Protein AF-R0AZH7-F1 (afdb_monomer_lite)

pLDDT: mean 87.82, std 14.62, range [36.22, 96.56]

Secondary structure (DSSP, 8-state):
-EEEHHHHHHHHHHHHHTT-HHHHHHHHHHHHHHHHHHHHHT---SEEE--TTTGGGGGGGS----

Sequence (66 aa):
MKISKIDAFSAAAVAIDIGDLKTANSILKILSNSIDKDKKDNTFSAYIEIQKKDEKLFKNISNPEK

Structure (mmCIF, N/CA/C/O backbone):
data_AF-R0AZH7-F1
#
_entry.id   AF-R0AZH7-F1
#
loop_
_atom_site.group_PDB
_atom_site.id
_atom_site.type_symbol
_atom_site.label_atom_id
_atom_site.label_alt_id
_atom_site.label_comp_id
_atom_site.label_asym_id
_atom_site.label_entity_id
_atom_site.label_seq_id
_atom_site.pdbx_PDB_ins_code
_atom_site.Cartn_x
_atom_site.Cartn_y
_atom_site.Cartn_z
_atom_site.occupancy
_atom_site.B_iso_or_equiv
_atom_site.auth_seq_id
_atom_site.auth_comp_id
_atom_site.auth_asym_id
_atom_site.auth_atom_id
_atom_site.pdbx_PDB_model_num
ATOM 1 N N . MET A 1 1 ? -9.783 9.597 -3.454 1.00 85.25 1 MET A N 1
ATOM 2 C CA . MET A 1 1 ? -10.052 8.351 -4.209 1.00 85.25 1 MET A CA 1
ATOM 3 C C . MET A 1 1 ? -9.955 7.182 -3.234 1.00 85.25 1 MET A C 1
ATOM 5 O O . MET A 1 1 ? -9.348 7.357 -2.180 1.00 85.25 1 MET A O 1
ATOM 9 N N . LYS A 1 2 ? -10.573 6.034 -3.532 1.00 90.44 2 LYS A N 1
ATOM 10 C CA . LYS A 1 2 ? -10.426 4.808 -2.736 1.00 90.44 2 LYS A CA 1
ATOM 11 C C . LYS A 1 2 ? -9.797 3.723 -3.599 1.00 90.44 2 LYS A C 1
ATOM 13 O O . LYS A 1 2 ? -10.167 3.595 -4.761 1.00 90.44 2 LYS A O 1
ATOM 18 N N . ILE A 1 3 ? -8.866 2.981 -3.022 1.00 92.88 3 ILE A N 1
ATOM 19 C CA . ILE A 1 3 ? -8.245 1.801 -3.630 1.00 92.88 3 ILE A CA 1
ATOM 20 C C . ILE A 1 3 ? -8.331 0.648 -2.633 1.00 92.88 3 ILE A C 1
ATOM 22 O O . ILE A 1 3 ? -8.277 0.893 -1.424 1.00 92.88 3 ILE A O 1
ATOM 26 N N . SER A 1 4 ? -8.516 -0.589 -3.095 1.00 95.31 4 SER A N 1
ATOM 27 C CA . SER A 1 4 ? -8.492 -1.724 -2.173 1.00 95.31 4 SER A CA 1
ATOM 28 C C . SER A 1 4 ? -7.068 -1.962 -1.659 1.00 95.31 4 SER A C 1
ATOM 30 O O . SER A 1 4 ? -6.078 -1.648 -2.323 1.00 95.31 4 SER A O 1
ATOM 32 N N . LYS A 1 5 ? -6.939 -2.528 -0.459 1.00 95.25 5 LYS A N 1
ATOM 33 C CA . LYS A 1 5 ? -5.621 -2.891 0.089 1.00 95.25 5 LYS A CA 1
ATOM 34 C C . LYS A 1 5 ? -4.913 -3.954 -0.753 1.00 95.25 5 LYS A C 1
ATOM 36 O O . LYS A 1 5 ? -3.689 -3.945 -0.824 1.00 95.25 5 LYS A O 1
ATOM 41 N N . ILE A 1 6 ? -5.677 -4.829 -1.408 1.00 95.38 6 ILE A N 1
ATOM 42 C CA . ILE A 1 6 ? -5.147 -5.854 -2.313 1.00 95.38 6 ILE A CA 1
ATOM 43 C C . ILE A 1 6 ? -4.614 -5.219 -3.596 1.00 95.38 6 ILE A C 1
ATOM 45 O O . ILE A 1 6 ? -3.510 -5.553 -4.018 1.00 95.38 6 ILE A O 1
ATOM 49 N N . ASP A 1 7 ? -5.332 -4.253 -4.169 1.00 93.69 7 ASP A N 1
ATOM 50 C CA . ASP A 1 7 ? -4.847 -3.519 -5.342 1.00 93.69 7 ASP A CA 1
ATOM 51 C C . ASP A 1 7 ? -3.599 -2.710 -4.986 1.00 93.69 7 ASP A C 1
ATOM 53 O O . ASP A 1 7 ? -2.639 -2.708 -5.745 1.00 93.69 7 ASP A O 1
ATOM 57 N N . ALA A 1 8 ? -3.563 -2.079 -3.806 1.00 94.56 8 ALA A N 1
ATOM 58 C CA . ALA A 1 8 ? -2.382 -1.367 -3.322 1.00 94.56 8 ALA A CA 1
ATOM 59 C C . ALA A 1 8 ? -1.182 -2.301 -3.068 1.00 94.56 8 ALA A C 1
ATOM 61 O O . ALA A 1 8 ? -0.038 -1.917 -3.296 1.00 94.56 8 ALA A O 1
ATOM 62 N N . PHE A 1 9 ? -1.416 -3.535 -2.624 1.00 95.44 9 PHE A N 1
ATOM 63 C CA . PHE A 1 9 ? -0.354 -4.530 -2.494 1.00 95.44 9 PHE A CA 1
ATOM 64 C C . PHE A 1 9 ? 0.149 -5.006 -3.865 1.00 95.44 9 PHE A C 1
ATOM 66 O O . PHE A 1 9 ? 1.351 -4.987 -4.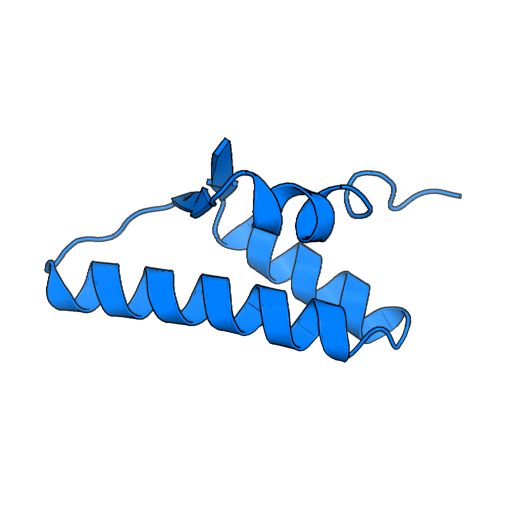120 1.00 95.44 9 PHE A O 1
ATOM 73 N N . SER A 1 10 ? -0.769 -5.350 -4.770 1.00 95.19 10 SER A N 1
ATOM 74 C CA . SER A 1 10 ? -0.454 -5.764 -6.147 1.00 95.19 10 SER A CA 1
ATOM 75 C C . SER A 1 10 ? 0.323 -4.672 -6.882 1.00 95.19 10 SER A C 1
ATOM 77 O O . SER A 1 10 ? 1.309 -4.929 -7.564 1.00 95.19 10 SER A O 1
ATOM 79 N N . ALA A 1 11 ? -0.069 -3.425 -6.652 1.00 93.31 11 ALA A N 1
ATOM 80 C CA . ALA A 1 11 ? 0.593 -2.229 -7.123 1.00 93.31 11 ALA A CA 1
ATOM 81 C C . ALA A 1 11 ? 2.056 -2.107 -6.679 1.00 93.31 11 ALA A C 1
ATOM 83 O O . ALA A 1 11 ? 2.935 -1.810 -7.490 1.00 93.31 11 ALA A O 1
ATOM 84 N N . ALA A 1 12 ? 2.317 -2.343 -5.393 1.00 94.94 12 ALA A N 1
ATOM 85 C CA . ALA A 1 12 ? 3.675 -2.369 -4.876 1.00 94.94 12 ALA A CA 1
ATOM 86 C C . ALA A 1 12 ? 4.489 -3.514 -5.493 1.00 94.94 12 ALA A C 1
ATOM 88 O O . ALA A 1 12 ? 5.643 -3.291 -5.843 1.00 94.94 12 ALA A O 1
ATOM 89 N N . ALA A 1 13 ? 3.894 -4.700 -5.663 1.00 94.88 13 ALA A N 1
ATOM 90 C CA . ALA A 1 13 ? 4.560 -5.849 -6.279 1.00 94.88 13 ALA A CA 1
ATOM 91 C C . ALA A 1 13 ? 4.988 -5.551 -7.726 1.00 94.88 13 ALA A C 1
ATOM 93 O O . ALA A 1 13 ? 6.159 -5.707 -8.051 1.00 94.88 13 ALA A O 1
ATOM 94 N N . VAL A 1 14 ? 4.094 -4.989 -8.547 1.00 93.25 14 VAL A N 1
ATOM 95 C CA . VAL A 1 14 ? 4.427 -4.570 -9.922 1.00 93.25 14 VAL A CA 1
ATOM 96 C C . VAL A 1 14 ? 5.572 -3.554 -9.934 1.00 93.25 14 VAL A C 1
ATOM 98 O O . VAL A 1 14 ? 6.491 -3.668 -10.740 1.00 93.25 14 VAL A O 1
ATOM 101 N N . ALA A 1 15 ? 5.551 -2.567 -9.031 1.00 93.06 15 ALA A N 1
ATOM 102 C CA . ALA A 1 15 ? 6.624 -1.579 -8.931 1.00 93.06 15 ALA A CA 1
ATOM 103 C C . ALA A 1 15 ? 7.974 -2.209 -8.529 1.00 93.06 15 ALA A C 1
ATOM 105 O O . ALA A 1 15 ? 9.018 -1.765 -9.007 1.00 93.06 15 ALA A O 1
ATOM 106 N N . ILE A 1 16 ? 7.962 -3.247 -7.684 1.00 94.69 16 ILE A N 1
ATOM 107 C CA . ILE A 1 16 ? 9.157 -4.027 -7.326 1.00 94.69 16 ILE A CA 1
ATOM 108 C C . ILE A 1 16 ? 9.683 -4.784 -8.548 1.00 94.69 16 ILE A C 1
ATOM 110 O O . ILE A 1 16 ? 10.876 -4.691 -8.835 1.00 94.69 16 ILE A O 1
ATOM 114 N N . ASP A 1 17 ? 8.805 -5.467 -9.285 1.00 94.62 17 ASP A N 1
ATOM 115 C CA . ASP A 1 17 ? 9.176 -6.295 -10.439 1.00 94.62 17 ASP A CA 1
ATOM 116 C C . ASP A 1 17 ? 9.850 -5.482 -11.555 1.00 94.62 17 ASP A C 1
ATOM 118 O O . ASP A 1 17 ? 10.800 -5.950 -12.181 1.00 94.62 17 ASP A O 1
ATOM 122 N N . ILE A 1 18 ? 9.419 -4.234 -11.770 1.00 93.81 18 ILE A N 1
ATOM 123 C CA . ILE A 1 18 ? 10.026 -3.327 -12.763 1.00 93.81 18 ILE A CA 1
ATOM 124 C C . ILE A 1 18 ? 11.224 -2.524 -12.221 1.00 93.81 18 ILE A C 1
ATOM 126 O O . ILE A 1 18 ? 11.764 -1.670 -12.925 1.00 93.81 18 ILE A O 1
ATOM 130 N N . GLY A 1 19 ? 11.630 -2.747 -10.967 1.00 93.19 19 GLY A N 1
ATOM 131 C CA . GLY A 1 19 ? 12.751 -2.051 -10.330 1.00 93.19 19 GLY A CA 1
ATOM 132 C C . GLY A 1 19 ? 12.461 -0.617 -9.862 1.00 93.19 19 GLY A C 1
ATOM 133 O O . GLY A 1 19 ? 13.379 0.070 -9.408 1.00 93.19 19 GLY A O 1
ATOM 134 N N . ASP A 1 20 ? 11.209 -0.149 -9.903 1.00 94.00 20 ASP A N 1
ATOM 135 C CA . ASP A 1 20 ? 10.809 1.151 -9.345 1.00 94.00 20 ASP A CA 1
ATOM 136 C C . ASP A 1 20 ? 10.587 1.057 -7.825 1.00 94.00 20 ASP A C 1
ATOM 138 O O . ASP A 1 20 ? 9.485 1.194 -7.279 1.00 94.00 20 ASP A O 1
ATOM 142 N N . LEU A 1 21 ? 11.693 0.850 -7.109 1.00 94.75 21 LEU A N 1
ATOM 143 C CA . LEU A 1 21 ? 11.697 0.689 -5.654 1.00 94.75 21 LEU A CA 1
ATOM 144 C C . LEU A 1 21 ? 11.215 1.946 -4.916 1.00 94.75 21 LEU A C 1
ATOM 146 O O . LEU A 1 21 ? 10.753 1.866 -3.775 1.00 94.75 21 LEU A O 1
ATOM 150 N N . LYS A 1 22 ? 11.309 3.126 -5.541 1.00 94.88 22 LYS A N 1
ATOM 151 C CA . LYS A 1 22 ? 10.834 4.382 -4.948 1.00 94.88 22 LYS A CA 1
ATOM 152 C C . LYS A 1 22 ? 9.308 4.411 -4.912 1.00 94.88 22 LYS A C 1
ATOM 154 O O . LYS A 1 22 ? 8.729 4.748 -3.872 1.00 94.88 22 LYS A O 1
ATOM 159 N N . THR A 1 23 ? 8.665 4.044 -6.017 1.00 93.62 23 THR A N 1
ATOM 160 C CA . THR A 1 23 ? 7.206 3.922 -6.090 1.00 93.62 23 THR A CA 1
ATOM 161 C C . THR A 1 23 ? 6.715 2.793 -5.189 1.00 93.62 23 THR A C 1
ATOM 163 O O . THR A 1 23 ? 5.818 3.029 -4.379 1.00 93.62 23 THR A O 1
ATOM 166 N N . ALA A 1 24 ? 7.367 1.626 -5.215 1.00 95.88 24 ALA A N 1
ATOM 167 C CA . ALA A 1 24 ? 7.032 0.502 -4.341 1.00 95.88 24 ALA A CA 1
ATOM 168 C C . ALA A 1 24 ? 7.032 0.892 -2.854 1.00 95.88 24 ALA A C 1
ATOM 170 O O . ALA A 1 24 ? 6.028 0.726 -2.162 1.00 95.88 24 ALA A O 1
ATOM 171 N N . ASN A 1 25 ? 8.123 1.495 -2.368 1.00 96.50 25 ASN A N 1
ATOM 172 C CA . ASN A 1 25 ? 8.228 1.936 -0.975 1.00 96.50 25 ASN A CA 1
ATOM 173 C C . ASN A 1 25 ? 7.168 2.981 -0.605 1.00 96.50 25 ASN A C 1
ATOM 175 O O . ASN A 1 25 ? 6.638 2.969 0.507 1.00 96.50 25 ASN A O 1
ATOM 179 N N . SER A 1 26 ? 6.836 3.880 -1.535 1.00 95.25 26 SER A N 1
ATOM 180 C CA . SER A 1 26 ? 5.795 4.888 -1.317 1.00 95.25 26 SER A CA 1
ATOM 181 C C . SER A 1 26 ? 4.419 4.239 -1.149 1.00 95.25 26 SER A C 1
ATOM 183 O O . SER A 1 26 ? 3.685 4.587 -0.223 1.00 95.25 26 SER A O 1
ATOM 185 N N . ILE A 1 27 ? 4.092 3.255 -1.991 1.00 95.25 27 ILE A N 1
ATOM 186 C CA . ILE A 1 27 ? 2.831 2.510 -1.925 1.00 95.25 27 ILE A CA 1
ATOM 187 C C . ILE A 1 27 ? 2.757 1.668 -0.646 1.00 95.25 27 ILE A C 1
ATOM 189 O O . ILE A 1 27 ? 1.758 1.733 0.071 1.00 95.25 27 ILE A O 1
ATOM 193 N N . LEU A 1 28 ? 3.825 0.941 -0.304 1.00 96.31 28 LEU A N 1
ATOM 194 C CA . LEU A 1 28 ? 3.885 0.132 0.919 1.00 96.31 28 LEU A CA 1
ATOM 195 C C . LEU A 1 28 ? 3.719 0.985 2.177 1.00 96.31 28 LEU A C 1
ATOM 197 O O . LEU A 1 28 ? 3.016 0.586 3.102 1.00 96.31 28 LEU A O 1
ATOM 201 N N . LYS A 1 29 ? 4.294 2.192 2.201 1.00 96.44 29 LYS A N 1
ATOM 202 C CA . LYS A 1 29 ? 4.105 3.134 3.310 1.00 96.44 29 LYS A CA 1
ATOM 203 C C . LYS A 1 29 ? 2.646 3.569 3.448 1.00 96.44 29 LYS A C 1
ATOM 205 O O . LYS A 1 29 ? 2.136 3.643 4.562 1.00 96.44 29 LYS A O 1
ATOM 210 N N . ILE A 1 30 ? 1.963 3.840 2.335 1.00 94.75 30 ILE A N 1
ATOM 211 C CA . ILE A 1 30 ? 0.531 4.174 2.333 1.00 94.75 30 ILE A CA 1
ATOM 212 C C . ILE A 1 30 ? -0.297 2.995 2.870 1.00 94.75 30 ILE A C 1
ATOM 214 O O . ILE A 1 30 ? -1.154 3.195 3.733 1.00 94.75 30 ILE A O 1
ATOM 218 N N . LEU A 1 31 ? -0.014 1.775 2.404 1.00 95.75 31 LEU A N 1
ATOM 219 C CA . LEU A 1 31 ? -0.682 0.554 2.860 1.00 95.75 31 LEU A CA 1
ATOM 220 C C . LEU A 1 31 ? -0.467 0.309 4.359 1.00 95.75 31 LEU A C 1
ATOM 222 O O . LEU A 1 31 ? -1.442 0.109 5.082 1.00 95.75 31 LEU A O 1
ATOM 226 N N . SER A 1 32 ? 0.778 0.399 4.835 1.00 96.56 32 SER A N 1
ATOM 227 C CA . SER A 1 32 ? 1.117 0.249 6.257 1.00 96.56 32 SER A CA 1
ATOM 228 C C . SER A 1 32 ? 0.356 1.255 7.111 1.00 96.56 32 SER A C 1
ATOM 230 O O . SER A 1 32 ? -0.340 0.862 8.039 1.00 96.56 32 SER A O 1
ATOM 232 N N . ASN A 1 33 ? 0.380 2.539 6.735 1.00 95.19 33 ASN A N 1
ATOM 233 C CA . ASN A 1 33 ? -0.329 3.587 7.469 1.00 95.19 33 ASN A CA 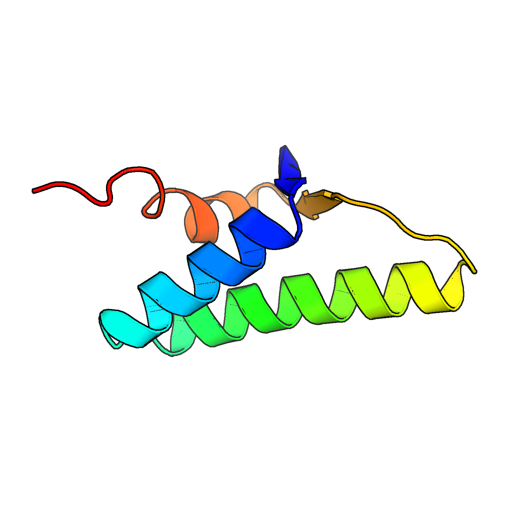1
ATOM 234 C C . ASN A 1 33 ? -1.842 3.321 7.555 1.00 95.19 33 ASN A C 1
ATOM 236 O O . ASN A 1 33 ? -2.468 3.637 8.566 1.00 95.19 33 ASN A O 1
ATOM 240 N N . SER A 1 34 ? -2.444 2.756 6.504 1.00 95.12 34 SER A N 1
ATOM 241 C CA . SER A 1 34 ? -3.862 2.386 6.519 1.00 95.12 34 SER A CA 1
ATOM 242 C C . SER A 1 34 ? -4.147 1.226 7.470 1.00 95.12 34 SER A C 1
ATOM 244 O O . SER A 1 34 ? -5.152 1.267 8.172 1.00 95.12 34 SER A O 1
ATOM 246 N N . ILE A 1 35 ? -3.286 0.208 7.505 1.00 95.44 35 ILE A N 1
ATOM 247 C CA . ILE A 1 35 ? -3.420 -0.932 8.423 1.00 95.44 35 ILE A CA 1
ATOM 248 C C . ILE A 1 35 ? -3.217 -0.479 9.874 1.00 95.44 35 ILE A C 1
ATOM 250 O O . ILE A 1 35 ? -3.976 -0.872 10.758 1.00 95.44 35 ILE A O 1
ATOM 254 N N . ASP A 1 36 ? -2.239 0.392 10.118 1.00 96.19 36 ASP A N 1
ATOM 255 C CA . ASP A 1 36 ? -1.966 0.938 11.447 1.00 96.19 36 ASP A CA 1
ATOM 256 C C . ASP A 1 36 ? -3.130 1.793 11.958 1.00 96.19 36 ASP A C 1
ATOM 258 O O . ASP A 1 36 ? -3.489 1.720 13.136 1.00 96.19 36 ASP A O 1
ATOM 262 N N . LYS A 1 37 ? -3.762 2.571 11.069 1.00 95.00 37 LYS A N 1
ATOM 263 C CA . LYS A 1 37 ? -4.964 3.342 11.400 1.00 95.00 37 LYS A CA 1
ATOM 264 C C . LYS A 1 37 ? -6.130 2.429 11.775 1.00 95.00 37 LYS A C 1
ATOM 266 O O . LYS A 1 37 ? -6.720 2.616 12.830 1.00 95.00 37 LYS A O 1
ATOM 271 N N . ASP A 1 38 ? -6.417 1.423 10.958 1.00 94.94 38 ASP A N 1
ATOM 272 C CA . ASP A 1 38 ? -7.462 0.434 11.235 1.00 94.94 38 ASP A CA 1
ATOM 273 C C . ASP A 1 38 ? -7.269 -0.243 12.595 1.00 94.94 38 ASP A C 1
ATOM 275 O O . ASP A 1 38 ? -8.200 -0.330 13.397 1.00 94.94 38 ASP A O 1
ATOM 279 N N . LYS A 1 39 ? -6.028 -0.653 12.886 1.00 95.50 39 LYS A N 1
ATOM 280 C CA . LYS A 1 39 ? -5.652 -1.243 14.172 1.00 95.50 39 LYS A CA 1
ATOM 281 C C . LYS A 1 39 ? -5.904 -0.280 15.331 1.00 95.50 39 LYS A C 1
ATOM 283 O O . LYS A 1 39 ? -6.408 -0.701 16.369 1.00 95.50 39 LYS A O 1
ATOM 288 N N . LYS A 1 40 ? -5.560 1.000 15.166 1.00 96.31 40 LYS A N 1
ATOM 289 C CA . LYS A 1 40 ? -5.795 2.042 16.175 1.00 96.31 40 LYS A CA 1
ATOM 290 C C . LYS A 1 40 ? -7.286 2.293 16.407 1.00 96.31 40 LYS A C 1
ATOM 292 O O . LYS A 1 40 ? -7.692 2.488 17.548 1.00 96.31 40 LYS A O 1
ATOM 297 N N . ASP A 1 41 ? -8.077 2.253 15.342 1.00 95.50 41 ASP A N 1
ATOM 298 C CA . ASP A 1 41 ? -9.517 2.507 15.380 1.00 95.50 41 ASP A CA 1
ATOM 299 C C . ASP A 1 41 ? -10.324 1.244 15.759 1.00 95.50 41 ASP A C 1
ATOM 301 O O . ASP A 1 41 ? -11.544 1.306 15.881 1.00 95.50 41 ASP A O 1
ATOM 305 N N . ASN A 1 42 ? -9.655 0.100 15.969 1.00 95.19 42 ASN A N 1
ATOM 306 C CA . ASN A 1 42 ? -10.254 -1.219 16.201 1.00 95.19 42 ASN A CA 1
ATOM 307 C C . ASN A 1 42 ? -11.274 -1.609 15.113 1.00 95.19 42 ASN A C 1
ATOM 309 O O . ASN A 1 42 ? -12.350 -2.142 15.386 1.00 95.19 42 ASN A O 1
ATOM 313 N N . THR A 1 43 ? -10.930 -1.303 13.861 1.00 93.31 43 THR A N 1
ATOM 314 C CA . THR A 1 43 ? -11.740 -1.595 12.675 1.00 93.31 43 THR A CA 1
ATOM 315 C C . THR A 1 43 ? -10.941 -2.401 11.659 1.00 93.31 43 THR A C 1
ATOM 317 O O . THR A 1 43 ? -9.719 -2.497 11.735 1.00 93.31 43 THR A O 1
ATOM 320 N N . PHE A 1 44 ? -11.639 -2.995 10.692 1.00 89.75 44 PHE A N 1
ATOM 321 C CA . PHE A 1 44 ? -11.010 -3.633 9.543 1.00 89.75 44 PHE A CA 1
ATOM 322 C C . PHE A 1 44 ? -11.639 -3.103 8.258 1.00 89.75 44 PHE A C 1
ATOM 324 O O . PHE A 1 44 ? -12.763 -3.453 7.899 1.00 89.75 44 PHE A O 1
ATOM 331 N N . SER A 1 45 ? -10.918 -2.226 7.569 1.00 93.75 45 SER A N 1
ATOM 332 C CA . SER A 1 45 ? -11.319 -1.666 6.287 1.00 93.75 45 SER A CA 1
ATOM 333 C C . SER A 1 45 ? -10.705 -2.461 5.134 1.00 93.75 45 SER A C 1
ATOM 335 O O . SER A 1 45 ? -9.561 -2.911 5.188 1.00 93.75 45 SER A O 1
ATOM 337 N N . ALA A 1 46 ? -11.448 -2.631 4.043 1.00 95.81 46 ALA A N 1
ATOM 338 C CA . ALA A 1 46 ? -10.907 -3.221 2.815 1.00 95.81 46 ALA A CA 1
ATOM 339 C C . ALA A 1 46 ? -10.184 -2.185 1.930 1.00 95.81 46 ALA A C 1
ATOM 341 O O . ALA A 1 46 ? -9.504 -2.550 0.970 1.00 95.81 46 ALA A O 1
ATOM 342 N N . TYR A 1 47 ? -10.328 -0.896 2.247 1.00 95.62 47 TYR A N 1
ATOM 343 C CA . TYR A 1 47 ? -9.977 0.209 1.363 1.00 95.62 47 TYR A CA 1
ATOM 344 C C . TYR A 1 47 ? -9.065 1.219 2.040 1.00 95.62 47 TYR A C 1
ATOM 346 O O . TYR A 1 47 ? -9.219 1.529 3.217 1.00 95.62 47 TYR A O 1
ATOM 354 N N . ILE A 1 48 ? -8.178 1.795 1.241 1.00 93.50 48 ILE A N 1
ATOM 355 C CA . ILE A 1 48 ? -7.328 2.917 1.607 1.00 93.50 48 ILE A CA 1
ATOM 356 C C . ILE A 1 48 ? -7.937 4.185 1.017 1.00 93.50 48 ILE A C 1
ATOM 358 O O . ILE A 1 48 ? -8.226 4.254 -0.182 1.00 93.50 48 ILE A O 1
ATOM 362 N N . GLU A 1 49 ? -8.092 5.216 1.843 1.00 90.56 49 GLU A N 1
A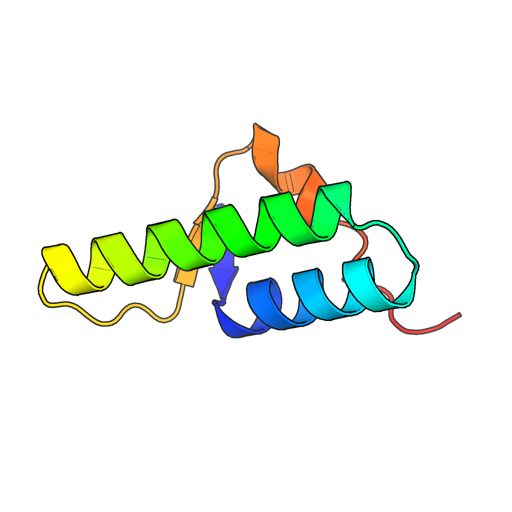TOM 363 C 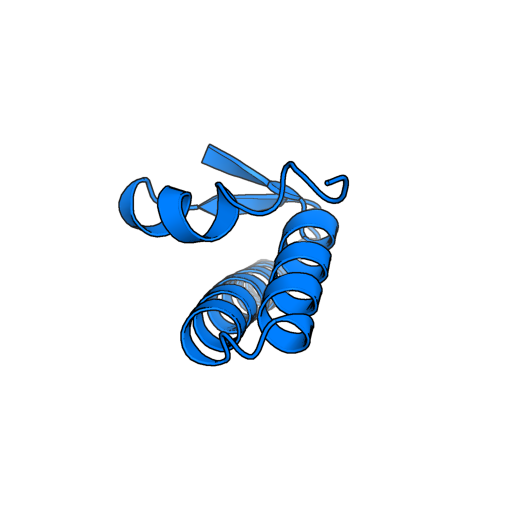CA . GLU A 1 49 ? -8.369 6.562 1.346 1.00 90.56 49 GLU A CA 1
ATOM 364 C C . GLU A 1 49 ? -7.062 7.234 0.925 1.00 90.56 49 GLU A C 1
ATOM 366 O O . GLU A 1 49 ? -6.197 7.524 1.751 1.00 90.56 49 GLU A O 1
ATOM 371 N N . ILE A 1 50 ? -6.919 7.481 -0.377 1.00 88.38 50 ILE A N 1
ATOM 372 C CA . ILE A 1 50 ? -5.724 8.094 -0.966 1.00 88.38 50 ILE A CA 1
ATOM 373 C C . ILE A 1 50 ? -5.982 9.547 -1.364 1.00 88.38 50 ILE A C 1
ATOM 375 O O . ILE A 1 50 ? -7.041 9.903 -1.909 1.00 88.38 50 ILE A O 1
ATOM 379 N N . GLN A 1 51 ? -4.982 10.392 -1.095 1.00 86.25 51 GLN A N 1
ATOM 380 C CA . GLN A 1 51 ? -4.995 11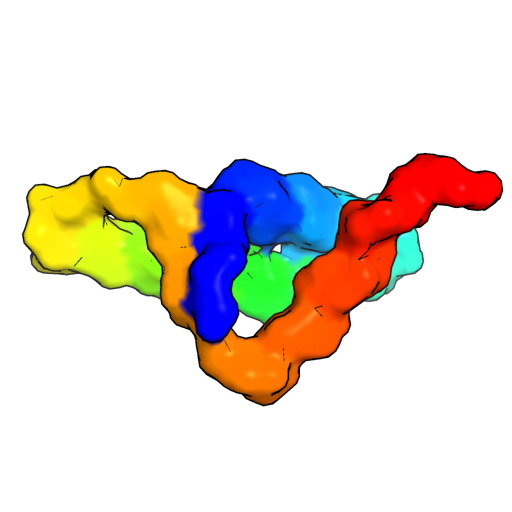.802 -1.468 1.00 86.25 51 GLN A CA 1
ATOM 381 C C . GLN A 1 51 ? -4.755 11.955 -2.972 1.00 86.25 51 GLN A C 1
ATOM 383 O O . GLN A 1 51 ? -4.071 11.154 -3.604 1.00 86.25 51 GLN A O 1
ATOM 388 N N . LYS A 1 52 ? -5.259 13.050 -3.549 1.00 83.88 52 LYS A N 1
ATOM 389 C CA . LYS A 1 52 ? -5.139 13.343 -4.988 1.00 83.88 52 LYS A CA 1
ATOM 390 C C . LYS A 1 52 ? -3.686 13.384 -5.488 1.00 83.88 52 LYS A C 1
ATOM 392 O O . LYS A 1 52 ? -3.416 13.083 -6.643 1.00 83.88 52 LYS A O 1
ATOM 397 N N . LYS A 1 53 ? -2.739 13.743 -4.616 1.00 83.69 53 LYS A N 1
ATOM 398 C CA . LYS A 1 53 ? -1.302 13.771 -4.934 1.00 83.69 53 LYS A CA 1
ATOM 399 C C . LYS A 1 53 ? -0.703 12.368 -5.127 1.00 83.69 53 LYS A C 1
ATOM 401 O O . LYS A 1 53 ? 0.204 12.210 -5.937 1.00 83.69 53 LYS A O 1
ATOM 406 N N . ASP A 1 54 ? -1.248 11.374 -4.427 1.00 83.75 54 ASP A N 1
ATOM 407 C CA . ASP A 1 54 ? -0.760 9.990 -4.408 1.00 83.75 54 ASP A CA 1
ATOM 408 C C . ASP A 1 54 ? -1.408 9.148 -5.516 1.00 83.75 54 ASP A C 1
ATOM 410 O O . ASP A 1 54 ? -0.952 8.058 -5.834 1.00 83.75 54 ASP A O 1
ATOM 414 N N . GLU A 1 55 ? -2.439 9.686 -6.168 1.00 83.75 55 GLU A N 1
ATOM 415 C CA . GLU A 1 55 ? -3.188 9.043 -7.249 1.00 83.75 55 GLU A CA 1
ATOM 416 C C . GLU A 1 55 ? -2.283 8.604 -8.413 1.00 83.75 55 GLU A C 1
ATOM 418 O O . GLU A 1 55 ? -2.504 7.564 -9.028 1.00 83.75 55 GLU A O 1
ATOM 423 N N . LYS A 1 56 ? -1.213 9.365 -8.686 1.00 84.69 56 LYS A N 1
ATOM 424 C CA . LYS A 1 56 ? -0.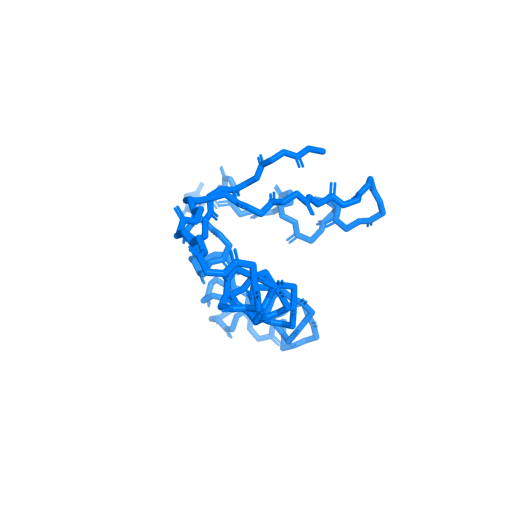230 9.043 -9.732 1.00 84.69 56 LYS A CA 1
ATOM 425 C C . LYS A 1 56 ? 0.539 7.751 -9.457 1.00 84.69 56 LYS A C 1
ATOM 427 O O . LYS A 1 56 ? 0.942 7.106 -10.417 1.00 84.69 56 LYS A O 1
ATOM 432 N N . LEU A 1 57 ? 0.707 7.369 -8.188 1.00 83.31 57 LEU A N 1
ATOM 433 C CA . LEU A 1 57 ? 1.402 6.136 -7.809 1.00 83.31 57 LEU A CA 1
ATOM 434 C C . LEU A 1 57 ? 0.637 4.894 -8.273 1.00 83.31 57 LEU A C 1
ATOM 436 O O . LEU A 1 57 ? 1.248 3.864 -8.505 1.00 83.31 57 LEU A O 1
ATOM 440 N N . PHE A 1 58 ? -0.682 5.008 -8.451 1.00 82.12 58 PHE A N 1
ATOM 441 C CA . PHE A 1 58 ? -1.565 3.886 -8.770 1.00 82.12 58 PHE A CA 1
ATOM 442 C C . PHE A 1 58 ? -2.045 3.875 -10.230 1.00 82.12 58 PHE A C 1
ATOM 444 O O . PHE A 1 58 ? -2.741 2.953 -10.642 1.00 82.12 58 PHE A O 1
ATOM 451 N N . LYS A 1 59 ? -1.674 4.875 -11.047 1.00 72.81 59 LYS A N 1
ATOM 452 C CA . LYS A 1 59 ? -2.162 4.998 -12.436 1.00 72.81 59 LYS A CA 1
ATOM 453 C C . LYS A 1 59 ? -1.572 3.970 -13.406 1.00 72.81 59 LYS A C 1
ATOM 455 O O . LYS A 1 59 ? -2.269 3.563 -14.330 1.00 72.81 59 LYS A O 1
ATOM 460 N N . ASN A 1 60 ? -0.336 3.522 -13.192 1.00 60.41 60 ASN A N 1
ATOM 461 C CA . ASN A 1 60 ? 0.383 2.660 -14.146 1.00 60.41 60 ASN A CA 1
ATOM 462 C C . ASN A 1 60 ? 0.134 1.156 -13.957 1.00 60.41 60 ASN A C 1
ATOM 464 O O . ASN A 1 60 ? 0.753 0.333 -14.616 1.00 60.41 60 ASN A O 1
ATOM 468 N N . ILE A 1 61 ? -0.773 0.797 -13.057 1.00 59.34 61 ILE A N 1
ATOM 469 C CA . ILE A 1 61 ? -0.955 -0.576 -12.561 1.00 59.34 61 ILE A CA 1
ATOM 470 C C . ILE A 1 61 ? -2.141 -1.242 -13.273 1.00 59.34 61 ILE A C 1
ATOM 472 O O . ILE A 1 61 ? -2.344 -2.446 -13.209 1.00 59.34 61 ILE A O 1
ATOM 476 N N . SER A 1 62 ? -2.881 -0.446 -14.048 1.00 48.69 62 SER A N 1
ATOM 477 C CA . SER A 1 62 ? -4.047 -0.859 -14.826 1.00 48.69 62 SER A CA 1
ATOM 478 C C . SER A 1 62 ? -3.697 -1.518 -16.168 1.00 48.69 62 SER A C 1
ATOM 480 O O . SER A 1 62 ? -4.599 -1.693 -16.980 1.00 48.69 62 SER A O 1
ATOM 482 N N . ASN A 1 63 ? -2.428 -1.842 -16.456 1.00 46.94 63 ASN A N 1
ATOM 483 C CA . ASN A 1 63 ? -2.075 -2.488 -17.724 1.00 46.94 63 ASN A CA 1
ATOM 484 C C . ASN A 1 63 ? -0.989 -3.569 -17.561 1.00 46.94 63 ASN A C 1
ATOM 486 O O . ASN A 1 63 ? 0.172 -3.308 -17.874 1.00 46.94 63 ASN A O 1
ATOM 490 N N . PRO A 1 64 ? -1.354 -4.782 -17.100 1.00 44.22 64 PRO A N 1
ATOM 491 C CA . PRO A 1 64 ? -0.442 -5.920 -17.052 1.00 44.22 64 PRO A CA 1
ATOM 492 C C . PRO A 1 64 ? -0.203 -6.590 -18.419 1.00 44.22 64 PRO A C 1
ATOM 494 O O . PRO A 1 64 ? 0.523 -7.573 -18.476 1.00 44.22 64 PRO A O 1
ATOM 497 N N . GLU A 1 65 ? -0.760 -6.079 -19.524 1.00 41.88 65 GLU A N 1
ATOM 498 C CA . GLU A 1 65 ? -0.571 -6.667 -20.857 1.00 41.88 65 GLU A CA 1
ATOM 499 C C . GLU A 1 65 ? -0.111 -5.619 -21.879 1.00 41.88 65 GLU A C 1
ATOM 501 O O . GLU A 1 65 ? -0.904 -4.832 -22.406 1.00 41.88 65 GLU A O 1
ATOM 506 N N . LYS A 1 66 ? 1.195 -5.617 -22.153 1.00 36.22 66 LYS A N 1
ATOM 507 C CA . LYS A 1 66 ? 1.766 -5.463 -23.495 1.00 36.22 66 LYS A CA 1
ATOM 508 C C . LYS A 1 66 ? 3.068 -6.240 -23.582 1.00 36.22 66 LYS A C 1
ATOM 510 O O . LYS A 1 66 ? 3.873 -6.112 -22.636 1.00 36.22 66 LYS A O 1
#

Organism: NCBI:txid997897

Radius of gyration: 12.01 Å; chains: 1; bounding box: 24×20×40 Å

Foldseek 3Di:
DKDFLVLLQLLLVVCVVVVVPVLNVVSVVQSVVQVVVCVVVVHDDRIGDDDPVNVVSNPVSPDPDD